Protein AF-K7L1J6-F1 (afdb_monomer_lite)

InterPro domains:
  IPR013537 Acetyl-CoA carboxylase, central domain [PF08326] (36-89)
  IPR049076 Acetyl-CoA carboxylase [PTHR45728] (1-93)

Foldseek 3Di:
DPDDDDDDDPADADKAAPDDPPDDDDPPDDGIDGDGPDPVPDDDDDDDPDDDDDDDDPDDQDPDLVSLVVVLVVLVVCVVVPHDDPVVVSVVSVVVSVVVVVVVVD

Organism: Glycine max (NCBI:txid3847)

Sequence (106 aa):
MKMCMPLLSPASGIIHFKMSEGQAMQAGELIARLHLDDPSTVRKAEPFTGSFPVLGPPTAISGKVHQKCAASLNAARMILSGYDHNIDEGIKSKNKLILQLMDKLV

Radius of gyration: 28.78 Å; chains: 1; bounding box: 64×44×55 Å

Structure (mmCIF, N/CA/C/O backbone):
data_AF-K7L1J6-F1
#
_entry.id   AF-K7L1J6-F1
#
loop_
_atom_site.group_PDB
_atom_site.id
_atom_site.type_symbol
_atom_site.label_atom_id
_atom_site.label_alt_id
_atom_site.label_comp_id
_atom_site.label_asym_id
_atom_site.label_entity_id
_atom_site.label_seq_id
_atom_site.pdbx_PDB_ins_code
_atom_site.Cartn_x
_atom_site.Cartn_y
_atom_site.Cartn_z
_atom_site.occupancy
_atom_site.B_iso_or_equiv
_atom_site.auth_seq_id
_atom_site.auth_comp_id
_atom_site.auth_asym_id
_atom_site.auth_atom_id
_atom_site.pdbx_PDB_model_num
ATOM 1 N N . MET A 1 1 ? 7.932 25.342 -3.096 1.00 77.06 1 MET A N 1
ATOM 2 C CA . MET A 1 1 ? 9.345 24.913 -3.002 1.00 77.06 1 MET A CA 1
ATOM 3 C C . MET A 1 1 ? 10.014 25.180 -4.344 1.00 77.06 1 MET A C 1
ATOM 5 O O . MET A 1 1 ? 9.416 24.829 -5.349 1.00 77.06 1 MET A O 1
ATOM 9 N N . LYS A 1 2 ? 11.178 25.842 -4.387 1.00 92.75 2 LYS A N 1
ATOM 10 C CA . LYS A 1 2 ? 11.935 26.129 -5.628 1.00 92.75 2 LYS A CA 1
ATOM 11 C C . LYS A 1 2 ? 13.277 25.386 -5.605 1.00 92.75 2 LYS A C 1
ATOM 13 O O . LYS A 1 2 ? 14.328 26.010 -5.558 1.00 92.75 2 LYS A O 1
ATOM 18 N N . MET A 1 3 ? 13.219 24.060 -5.534 1.00 95.44 3 MET A N 1
ATOM 19 C CA . MET A 1 3 ? 14.390 23.189 -5.403 1.00 95.44 3 MET A CA 1
ATOM 20 C C . MET A 1 3 ? 14.344 22.108 -6.479 1.00 95.44 3 MET A C 1
ATOM 22 O O . MET A 1 3 ? 13.259 21.656 -6.844 1.00 95.44 3 MET A O 1
ATOM 26 N N . CYS A 1 4 ? 15.510 21.672 -6.947 1.00 92.44 4 CYS A N 1
ATOM 27 C CA . CYS A 1 4 ? 15.621 20.489 -7.794 1.00 92.44 4 CYS A CA 1
ATOM 28 C C . CYS A 1 4 ? 15.585 19.226 -6.927 1.00 92.44 4 CYS A C 1
ATOM 30 O O . CYS A 1 4 ? 16.192 19.192 -5.856 1.00 92.44 4 CYS A O 1
ATOM 32 N N . MET A 1 5 ? 14.904 18.185 -7.403 1.00 94.38 5 MET A N 1
ATOM 33 C CA . MET A 1 5 ? 14.848 16.880 -6.748 1.00 94.38 5 MET A CA 1
ATOM 34 C C . MET A 1 5 ? 15.124 15.793 -7.791 1.00 94.38 5 MET A C 1
ATOM 36 O O . MET A 1 5 ? 14.340 15.665 -8.733 1.00 94.38 5 MET A O 1
ATOM 40 N N . PRO A 1 6 ? 16.221 15.028 -7.667 1.00 94.06 6 PRO A N 1
ATOM 41 C CA . PRO A 1 6 ? 16.475 13.917 -8.570 1.00 94.06 6 PRO A CA 1
ATOM 42 C C . PRO A 1 6 ? 15.505 12.766 -8.280 1.00 94.06 6 PRO A C 1
ATOM 44 O O . PRO A 1 6 ? 15.191 12.478 -7.125 1.00 94.06 6 PRO A O 1
ATOM 47 N N . LEU A 1 7 ? 15.055 12.091 -9.335 1.00 92.94 7 LEU A N 1
ATOM 48 C CA . LEU A 1 7 ? 14.264 10.868 -9.235 1.00 92.94 7 LEU A CA 1
ATOM 49 C C . LEU A 1 7 ? 15.191 9.664 -9.407 1.00 92.94 7 LEU A C 1
ATOM 51 O O . LEU A 1 7 ? 16.021 9.644 -10.314 1.00 92.94 7 LEU A O 1
ATOM 55 N N . LEU A 1 8 ? 15.055 8.673 -8.528 1.00 94.25 8 LEU A N 1
ATOM 56 C CA . LEU A 1 8 ? 15.885 7.471 -8.514 1.00 94.25 8 LEU A CA 1
ATOM 57 C C . LEU A 1 8 ? 15.018 6.246 -8.808 1.00 94.25 8 LEU A C 1
ATOM 59 O O . LEU A 1 8 ? 13.936 6.098 -8.242 1.00 94.25 8 LEU A O 1
ATOM 63 N N . SER A 1 9 ? 15.507 5.363 -9.678 1.00 92.38 9 SER A N 1
ATOM 64 C CA . SER A 1 9 ? 14.896 4.052 -9.900 1.00 92.38 9 SER A CA 1
ATOM 65 C C . SER A 1 9 ? 15.482 3.034 -8.916 1.00 92.38 9 SER A C 1
ATOM 67 O O . SER A 1 9 ? 16.706 2.967 -8.795 1.00 92.38 9 SER A O 1
ATOM 69 N N . PRO A 1 10 ? 14.661 2.209 -8.242 1.00 89.88 10 PRO A N 1
ATOM 70 C CA . PRO A 1 10 ? 15.155 1.153 -7.359 1.00 89.88 10 PRO A CA 1
ATOM 71 C C . PRO A 1 10 ? 15.682 -0.080 -8.114 1.00 89.88 10 PRO A C 1
ATOM 73 O O . PRO A 1 10 ? 16.256 -0.966 -7.489 1.00 89.88 10 PRO A O 1
ATOM 76 N N . ALA A 1 11 ? 15.464 -0.166 -9.429 1.00 91.62 11 ALA A N 1
ATOM 77 C CA . ALA A 1 11 ? 15.840 -1.316 -10.247 1.00 91.62 11 ALA A CA 1
ATOM 78 C C . ALA A 1 11 ? 16.476 -0.891 -11.581 1.00 91.62 11 ALA A C 1
ATOM 80 O O . ALA A 1 11 ? 16.250 0.228 -12.058 1.00 91.62 11 ALA A O 1
ATOM 81 N N . SER A 1 12 ? 17.268 -1.789 -12.171 1.00 93.38 12 SER A N 1
ATOM 82 C CA . SER A 1 12 ? 17.893 -1.609 -13.484 1.00 93.38 12 SER A CA 1
ATOM 83 C C . SER A 1 12 ? 16.975 -2.079 -14.614 1.00 93.38 12 SER A C 1
ATOM 85 O O . SER A 1 12 ? 16.088 -2.916 -14.414 1.00 93.38 12 SER A O 1
ATOM 87 N N . GLY A 1 13 ? 17.159 -1.494 -15.795 1.00 94.88 13 GLY A N 1
ATOM 88 C CA . GLY A 1 13 ? 16.356 -1.812 -16.965 1.00 94.88 13 GLY A CA 1
ATOM 89 C C . GLY A 1 13 ? 16.325 -0.703 -18.011 1.00 94.88 13 GLY A C 1
ATOM 90 O O . GLY A 1 13 ? 17.022 0.309 -17.906 1.00 94.88 13 GLY A O 1
ATOM 91 N N . ILE A 1 14 ? 15.454 -0.875 -19.004 1.00 96.50 14 ILE A N 1
ATOM 92 C CA . ILE A 1 14 ? 15.231 0.079 -20.096 1.00 96.50 14 ILE A CA 1
ATOM 93 C C . ILE A 1 14 ? 14.055 0.999 -19.744 1.00 96.50 14 ILE A C 1
ATOM 95 O O . ILE A 1 14 ? 12.943 0.538 -19.470 1.00 96.50 14 ILE A O 1
ATOM 99 N N . ILE A 1 15 ? 14.290 2.312 -19.755 1.00 96.19 15 ILE A N 1
ATOM 100 C CA . ILE A 1 15 ? 13.287 3.332 -19.419 1.00 96.19 15 ILE A CA 1
ATOM 101 C C . ILE A 1 15 ? 12.561 3.806 -20.685 1.00 96.19 15 ILE A C 1
ATOM 103 O O . ILE A 1 15 ? 13.186 4.177 -21.673 1.00 96.19 15 ILE A O 1
ATOM 107 N N . HIS A 1 16 ? 11.231 3.871 -20.619 1.00 96.69 16 HIS A N 1
ATOM 108 C CA . HIS A 1 16 ? 10.359 4.461 -21.634 1.00 96.69 16 HIS A CA 1
ATOM 109 C C . HIS A 1 16 ? 9.564 5.618 -21.029 1.00 96.69 16 HIS A C 1
ATOM 111 O O . HIS A 1 16 ? 8.647 5.400 -20.230 1.00 96.69 16 HIS A O 1
ATOM 117 N N . PHE A 1 17 ? 9.894 6.848 -21.417 1.00 95.50 17 PHE A N 1
ATOM 118 C CA . PHE A 1 17 ? 9.198 8.038 -20.934 1.00 95.50 17 PHE A CA 1
ATOM 119 C C . PHE A 1 17 ? 7.759 8.104 -21.457 1.00 95.50 17 PHE A C 1
ATOM 121 O O . PHE A 1 17 ? 7.473 7.804 -22.617 1.00 95.50 17 PHE A O 1
ATOM 128 N N . LYS A 1 18 ? 6.842 8.456 -20.557 1.00 94.44 18 LYS A N 1
ATOM 129 C CA . LYS A 1 18 ? 5.408 8.644 -20.821 1.00 94.44 18 LYS A CA 1
ATOM 130 C C . LYS A 1 18 ? 5.022 10.119 -20.804 1.00 94.44 18 LYS A C 1
ATOM 132 O O . LYS A 1 18 ? 4.097 10.501 -21.513 1.00 94.44 18 LYS A O 1
ATOM 137 N N . MET A 1 19 ? 5.715 10.907 -19.990 1.00 93.50 19 MET A N 1
ATOM 138 C CA . MET A 1 19 ? 5.495 12.335 -19.814 1.00 93.50 19 MET A CA 1
ATOM 139 C C . MET A 1 19 ? 6.538 13.134 -20.594 1.00 93.50 19 MET A C 1
ATOM 141 O O . MET A 1 19 ? 7.699 12.727 -20.668 1.00 93.50 19 MET A O 1
ATOM 145 N N . SER A 1 20 ? 6.122 14.264 -21.160 1.00 94.75 20 SER A N 1
ATOM 146 C CA . SER A 1 20 ? 7.026 15.183 -21.852 1.00 94.75 20 SER A CA 1
ATOM 147 C C . SER A 1 20 ? 7.781 16.064 -20.860 1.00 94.75 20 SER A C 1
ATOM 149 O O . SER A 1 20 ? 7.280 16.400 -19.785 1.00 94.75 20 SER A O 1
ATOM 151 N N . GLU A 1 21 ? 8.983 16.481 -21.240 1.00 95.12 21 GLU A N 1
ATOM 152 C CA . GLU A 1 21 ? 9.793 17.401 -20.445 1.00 95.12 21 GLU A CA 1
ATOM 153 C C . GLU A 1 21 ? 9.064 18.738 -20.209 1.00 95.12 21 GLU A C 1
ATOM 155 O O . GLU A 1 21 ? 8.374 19.258 -21.085 1.00 95.12 21 GLU A O 1
ATOM 160 N N . GLY A 1 22 ? 9.205 19.296 -19.002 1.00 93.00 22 GLY A N 1
ATOM 161 C CA . GLY A 1 22 ? 8.603 20.581 -18.619 1.00 93.00 22 GLY A CA 1
ATOM 162 C C . GLY A 1 22 ? 7.123 20.525 -18.224 1.00 93.00 22 GLY A C 1
ATOM 163 O O . GLY A 1 22 ? 6.579 21.536 -17.777 1.00 93.00 22 GLY A O 1
ATOM 164 N N . GLN A 1 23 ? 6.466 19.370 -18.339 1.00 92.62 23 GLN A N 1
ATOM 165 C CA . GLN A 1 23 ? 5.076 19.214 -17.917 1.00 92.62 23 GLN A CA 1
ATOM 166 C C . GLN A 1 23 ? 4.947 19.256 -16.381 1.00 92.62 23 GLN A C 1
ATOM 168 O O . GLN A 1 23 ? 5.788 18.734 -15.649 1.00 92.62 23 GLN A O 1
ATOM 173 N N . ALA A 1 24 ? 3.875 19.880 -15.881 1.00 92.12 24 ALA A N 1
ATOM 174 C CA . ALA A 1 24 ? 3.569 19.899 -14.452 1.00 92.12 24 ALA A CA 1
ATOM 175 C C . ALA A 1 24 ? 3.185 18.496 -13.957 1.00 92.12 24 ALA A C 1
ATOM 177 O O . ALA A 1 24 ? 2.347 17.848 -14.576 1.00 92.12 24 ALA A O 1
ATOM 178 N N . MET A 1 25 ? 3.770 18.072 -12.833 1.00 91.06 25 MET A N 1
ATOM 179 C CA . MET A 1 25 ? 3.565 16.752 -12.229 1.00 91.06 25 MET A CA 1
ATOM 180 C C . MET A 1 25 ? 2.700 16.802 -10.968 1.00 91.06 25 MET A C 1
ATOM 182 O O . MET A 1 25 ? 2.831 17.724 -10.159 1.00 91.06 25 MET A O 1
ATOM 186 N N . GLN A 1 26 ? 1.882 15.770 -10.764 1.00 93.19 26 GLN A N 1
ATOM 187 C CA . GLN A 1 26 ? 1.147 15.510 -9.522 1.00 93.19 26 GLN A CA 1
ATOM 188 C C . GLN A 1 26 ? 1.726 14.315 -8.748 1.00 93.19 26 GLN A C 1
ATOM 190 O O . GLN A 1 26 ? 2.452 13.473 -9.282 1.00 93.19 26 GLN A O 1
ATOM 195 N N . ALA A 1 27 ? 1.398 14.219 -7.456 1.00 94.44 27 ALA A N 1
ATOM 196 C CA . ALA A 1 27 ? 1.807 13.084 -6.632 1.00 94.44 27 ALA A CA 1
ATOM 197 C C . ALA A 1 27 ? 1.190 11.774 -7.158 1.00 94.44 27 ALA A C 1
ATOM 199 O O . ALA A 1 27 ? -0.024 11.674 -7.317 1.00 94.44 27 ALA A O 1
ATOM 200 N N . GLY A 1 28 ? 2.034 10.768 -7.408 1.00 94.00 28 GLY A N 1
ATOM 201 C CA . GLY A 1 28 ? 1.613 9.465 -7.939 1.00 94.00 28 GLY A CA 1
ATOM 202 C C . GLY A 1 28 ? 1.464 9.398 -9.465 1.00 94.00 28 GLY A C 1
ATOM 203 O O . GLY A 1 28 ? 1.014 8.374 -9.977 1.00 94.00 28 GLY A O 1
ATOM 204 N N . GLU A 1 29 ? 1.838 10.448 -10.201 1.00 94.19 29 GLU A N 1
ATOM 205 C CA . GLU A 1 29 ? 1.748 10.468 -11.664 1.00 94.19 29 GLU A CA 1
ATOM 206 C C . GLU A 1 29 ? 2.795 9.562 -12.343 1.00 94.19 29 GLU A C 1
ATOM 208 O O . GLU A 1 29 ? 3.950 9.465 -11.919 1.00 94.19 29 GLU A O 1
ATOM 213 N N . LEU A 1 30 ? 2.390 8.887 -13.426 1.00 94.19 30 LEU A N 1
ATOM 214 C CA . LEU A 1 30 ? 3.250 7.975 -14.181 1.00 94.19 30 LEU A CA 1
ATOM 215 C C . LEU A 1 30 ? 4.136 8.739 -15.177 1.00 94.19 30 LEU A C 1
ATOM 217 O O . LEU A 1 30 ? 3.718 9.032 -16.295 1.00 94.19 30 LEU A O 1
ATOM 221 N N . ILE A 1 31 ? 5.394 8.965 -14.805 1.00 94.88 31 ILE A N 1
ATOM 222 C CA . ILE A 1 31 ? 6.378 9.659 -15.656 1.00 94.88 31 ILE A CA 1
ATOM 223 C C . ILE A 1 31 ? 7.010 8.779 -16.736 1.00 94.88 31 ILE A C 1
ATOM 225 O O . ILE A 1 31 ? 7.302 9.238 -17.841 1.00 94.88 31 ILE A O 1
ATOM 229 N N . ALA A 1 32 ? 7.240 7.506 -16.426 1.00 95.12 32 ALA A N 1
ATOM 230 C CA . ALA A 1 32 ? 7.951 6.570 -17.280 1.00 95.12 32 ALA A CA 1
ATOM 231 C C . ALA A 1 32 ? 7.624 5.131 -16.879 1.00 95.12 32 ALA A C 1
ATOM 233 O O . ALA A 1 32 ? 7.203 4.860 -15.753 1.00 95.12 32 ALA A O 1
ATOM 234 N N . ARG A 1 33 ? 7.830 4.199 -17.806 1.00 95.62 33 ARG A N 1
ATOM 235 C CA . ARG A 1 33 ? 7.803 2.757 -17.545 1.00 95.62 33 ARG A CA 1
ATOM 236 C C . ARG A 1 33 ? 9.225 2.215 -17.591 1.00 95.62 33 ARG A C 1
ATOM 238 O O . ARG A 1 33 ? 9.992 2.607 -18.461 1.00 95.62 33 ARG A O 1
ATOM 245 N N . LEU A 1 34 ? 9.546 1.304 -16.681 1.00 94.69 34 LEU A N 1
ATOM 246 C CA . LEU A 1 34 ? 10.828 0.608 -16.632 1.00 94.69 34 LEU A CA 1
ATOM 247 C C . LEU A 1 34 ? 10.617 -0.861 -17.016 1.00 94.69 34 LEU A C 1
ATOM 249 O O . LEU A 1 34 ? 9.847 -1.563 -16.360 1.00 94.69 34 LEU A O 1
ATOM 253 N N . HIS A 1 35 ? 11.295 -1.317 -18.066 1.00 94.75 35 HIS A N 1
ATOM 254 C CA . HIS A 1 35 ? 11.407 -2.732 -18.411 1.00 94.75 35 HIS A CA 1
ATOM 255 C C . HIS A 1 35 ? 12.623 -3.317 -17.696 1.00 94.75 35 HIS A C 1
ATOM 257 O O . HIS A 1 35 ? 13.746 -2.968 -18.039 1.00 94.75 35 HIS A O 1
ATOM 263 N N . LEU A 1 36 ? 12.386 -4.163 -16.694 1.00 95.12 36 LEU A N 1
ATOM 264 C CA . LEU A 1 36 ? 13.430 -4.755 -15.854 1.00 95.12 36 LEU A CA 1
ATOM 265 C C . LEU A 1 36 ? 14.316 -5.728 -16.636 1.00 95.12 36 LEU A C 1
ATOM 267 O O . LEU A 1 36 ? 13.798 -6.501 -17.442 1.00 95.12 36 LEU A O 1
ATOM 271 N N . ASP A 1 37 ? 15.614 -5.740 -16.324 1.00 94.00 37 ASP A N 1
ATOM 272 C CA . ASP A 1 37 ? 16.563 -6.702 -16.906 1.00 94.00 37 ASP A CA 1
ATOM 273 C C . ASP A 1 37 ? 16.242 -8.148 -16.484 1.00 94.00 37 ASP A C 1
ATOM 275 O O . ASP A 1 37 ? 16.253 -9.056 -17.311 1.00 94.00 37 ASP A O 1
ATOM 279 N N . ASP A 1 38 ? 15.899 -8.356 -15.204 1.00 92.38 38 ASP A N 1
ATOM 280 C CA . ASP A 1 38 ? 15.411 -9.635 -14.677 1.00 92.38 38 ASP A CA 1
ATOM 281 C C . ASP A 1 38 ? 14.044 -9.465 -13.983 1.00 92.38 38 ASP A C 1
ATOM 283 O O . ASP A 1 38 ? 13.977 -9.126 -12.792 1.00 92.38 38 ASP A O 1
ATOM 287 N N . PRO A 1 39 ? 12.926 -9.721 -14.692 1.00 91.31 39 PRO A N 1
ATOM 288 C CA . PRO A 1 39 ? 11.585 -9.644 -14.113 1.00 91.31 39 PRO A CA 1
ATOM 289 C C . PRO A 1 39 ? 11.327 -10.706 -13.031 1.00 91.31 39 PRO A C 1
ATOM 291 O O . PRO A 1 39 ? 10.357 -10.577 -12.280 1.00 91.31 39 PRO A O 1
ATOM 294 N N . SER A 1 40 ? 12.175 -11.733 -12.914 1.00 91.12 40 SER A N 1
ATOM 295 C CA . SER A 1 40 ? 12.037 -12.813 -11.924 1.00 91.12 40 SER A CA 1
ATOM 296 C C . SER A 1 40 ? 12.367 -12.351 -10.503 1.00 91.12 40 SER A C 1
ATOM 298 O O . SER A 1 40 ? 11.914 -12.955 -9.533 1.00 91.12 40 SER A O 1
ATOM 300 N N . THR A 1 41 ? 13.117 -11.253 -10.363 1.00 87.94 41 THR A N 1
ATOM 301 C CA . THR A 1 41 ? 13.457 -10.648 -9.062 1.00 87.94 41 THR A CA 1
ATOM 302 C C . THR A 1 41 ? 12.268 -9.967 -8.380 1.00 87.94 41 THR A C 1
ATOM 304 O O . THR A 1 41 ? 12.314 -9.679 -7.179 1.00 87.94 41 THR A O 1
ATOM 307 N N . VAL A 1 42 ? 11.181 -9.716 -9.118 1.00 91.94 42 VAL A N 1
ATOM 308 C CA . VAL A 1 42 ? 10.002 -9.021 -8.600 1.00 91.94 42 VAL A CA 1
ATOM 309 C C . VAL A 1 42 ? 9.228 -9.935 -7.657 1.00 91.94 42 VAL A C 1
ATOM 311 O O . VAL A 1 42 ? 8.545 -10.872 -8.072 1.00 91.94 42 VAL A O 1
ATOM 314 N N . ARG A 1 43 ? 9.266 -9.606 -6.365 1.00 91.75 43 ARG A N 1
ATOM 315 C CA . ARG A 1 43 ? 8.409 -10.239 -5.360 1.00 91.75 43 ARG A CA 1
ATOM 316 C C . ARG A 1 43 ? 6.976 -9.738 -5.512 1.00 91.75 43 ARG A C 1
ATOM 318 O O . ARG A 1 43 ? 6.682 -8.586 -5.200 1.00 91.75 43 ARG A O 1
ATOM 325 N N . LYS A 1 44 ? 6.088 -10.611 -5.986 1.00 92.50 44 LYS A N 1
ATOM 326 C CA . LYS A 1 44 ? 4.650 -10.340 -6.073 1.00 92.50 44 LYS A CA 1
ATOM 327 C C . LYS A 1 44 ? 3.994 -10.634 -4.729 1.00 92.50 44 LYS A C 1
ATOM 329 O O . LYS A 1 44 ? 4.285 -11.648 -4.102 1.00 92.50 44 LYS A O 1
ATOM 334 N N . ALA A 1 45 ? 3.134 -9.726 -4.283 1.00 94.62 45 ALA A N 1
ATOM 335 C CA . ALA A 1 45 ? 2.267 -9.991 -3.148 1.00 94.62 45 ALA A CA 1
ATOM 336 C C . ALA A 1 45 ? 1.120 -10.898 -3.605 1.00 94.62 45 ALA A C 1
ATOM 338 O O . ALA A 1 45 ? 0.488 -10.622 -4.625 1.00 94.62 45 ALA A O 1
ATOM 339 N N . GLU A 1 46 ? 0.853 -11.954 -2.844 1.00 95.31 46 GLU A N 1
ATOM 340 C CA . GLU A 1 46 ? -0.279 -12.845 -3.088 1.00 95.31 46 GLU A CA 1
ATOM 341 C C . GLU A 1 46 ? -1.515 -12.343 -2.320 1.00 95.31 46 GLU A C 1
ATOM 343 O O . GLU A 1 46 ? -1.393 -11.983 -1.142 1.00 95.31 46 GLU A O 1
ATOM 348 N N . PRO A 1 47 ? -2.706 -12.294 -2.946 1.00 95.44 47 PRO A N 1
ATOM 349 C CA . PRO A 1 47 ? -3.943 -11.965 -2.247 1.00 95.44 47 PRO A CA 1
ATOM 350 C C . PRO A 1 47 ? -4.231 -12.953 -1.110 1.00 95.44 47 PRO A C 1
ATOM 352 O O . PRO A 1 47 ? -3.992 -14.153 -1.233 1.00 95.44 47 PRO A O 1
ATOM 355 N N . PHE A 1 48 ? -4.806 -12.470 -0.007 1.00 96.00 48 PHE A N 1
ATOM 356 C CA . PHE A 1 48 ? -5.271 -13.351 1.062 1.00 96.00 48 PHE A CA 1
ATOM 357 C C . PHE A 1 48 ? -6.497 -14.151 0.599 1.00 96.00 48 PHE A C 1
ATOM 359 O O . PHE A 1 48 ? -7.517 -13.567 0.238 1.00 96.00 48 PHE A O 1
ATOM 366 N N . THR A 1 49 ? -6.401 -15.482 0.625 1.00 95.50 49 THR A N 1
ATOM 367 C CA . THR A 1 49 ? -7.466 -16.400 0.175 1.00 95.50 49 THR A CA 1
ATOM 368 C C . THR A 1 49 ? -8.259 -17.039 1.315 1.00 95.50 49 THR A C 1
ATOM 370 O O . THR A 1 49 ? -9.202 -17.788 1.065 1.00 95.50 49 THR A O 1
ATOM 373 N N . GLY A 1 50 ? -7.878 -16.786 2.568 1.00 93.81 50 GLY A N 1
ATOM 374 C CA . GLY A 1 50 ? -8.570 -17.336 3.728 1.00 93.81 50 GLY A CA 1
ATOM 375 C C . GLY A 1 50 ? -9.856 -16.583 4.064 1.00 93.81 50 GLY A C 1
ATOM 376 O O . GLY A 1 50 ? -10.176 -15.538 3.502 1.00 93.81 50 GLY A O 1
ATOM 377 N N . SER A 1 51 ? -10.575 -17.097 5.055 1.00 93.00 51 SER A N 1
ATOM 378 C CA . SER A 1 51 ? -11.624 -16.359 5.752 1.00 93.00 51 SER A CA 1
ATOM 379 C C . SER A 1 51 ? -11.121 -15.925 7.123 1.00 93.00 51 SER A C 1
ATOM 381 O O . SER A 1 51 ? -10.254 -16.573 7.715 1.00 93.00 51 SER A O 1
ATOM 383 N N . PHE A 1 52 ? -11.698 -14.859 7.670 1.00 90.38 52 PHE A N 1
ATOM 384 C CA . PHE A 1 52 ? -11.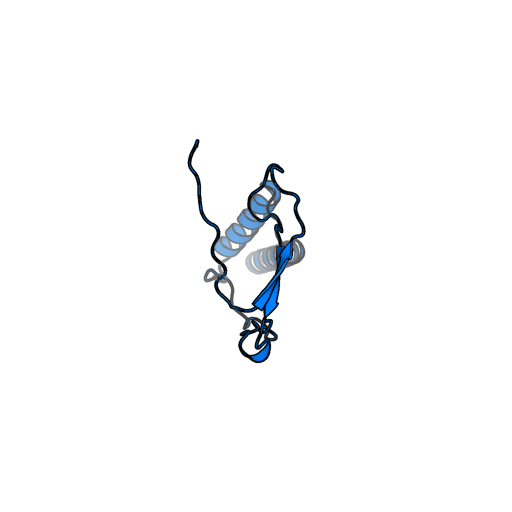502 -14.571 9.086 1.00 90.38 52 PHE A CA 1
ATOM 385 C C . PHE A 1 52 ? -12.101 -15.709 9.931 1.00 90.38 52 PHE A C 1
ATOM 387 O O . PHE A 1 52 ? -13.148 -16.254 9.561 1.00 90.38 52 PHE A O 1
ATOM 394 N N . PRO A 1 53 ? -11.459 -16.103 11.047 1.00 92.38 53 PRO A N 1
ATOM 395 C CA . PRO A 1 53 ? -12.079 -17.023 11.992 1.00 92.38 53 PRO A CA 1
ATOM 396 C C . PRO A 1 53 ? -13.361 -16.395 12.547 1.00 92.38 53 PRO A C 1
ATOM 398 O O . PRO A 1 53 ? -13.496 -15.171 12.592 1.00 92.38 53 PRO A O 1
ATOM 401 N N . VAL A 1 54 ? -14.301 -17.225 13.000 1.00 87.69 54 VAL A N 1
ATOM 402 C CA . VAL A 1 54 ? -15.510 -16.726 13.664 1.00 87.69 54 VAL A CA 1
ATOM 403 C C . VAL A 1 54 ? -15.101 -16.090 14.992 1.00 87.69 54 VAL A C 1
ATOM 405 O O . VAL A 1 54 ? -14.836 -1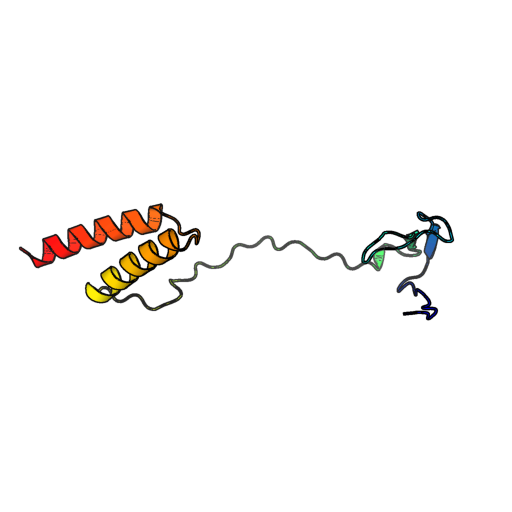6.782 15.974 1.00 87.69 54 VAL A O 1
ATOM 408 N N . LEU A 1 55 ? -15.024 -14.762 15.006 1.00 87.31 55 LEU A N 1
ATOM 409 C CA . LEU A 1 55 ? -14.840 -13.983 16.220 1.00 87.31 55 LEU A CA 1
ATOM 410 C C . LEU A 1 55 ? -16.206 -13.808 16.889 1.00 87.31 55 LEU A C 1
ATOM 412 O O . LEU A 1 55 ? -17.205 -13.520 16.232 1.00 87.31 55 LEU A O 1
ATOM 416 N N . GLY A 1 56 ? -16.253 -14.005 18.206 1.00 82.75 56 GLY A N 1
ATOM 417 C CA . GLY A 1 56 ? -17.428 -13.656 18.999 1.00 82.75 56 GLY A CA 1
ATOM 418 C C . GLY A 1 56 ? -17.684 -12.140 19.006 1.00 82.75 56 GLY A C 1
ATOM 419 O O . GLY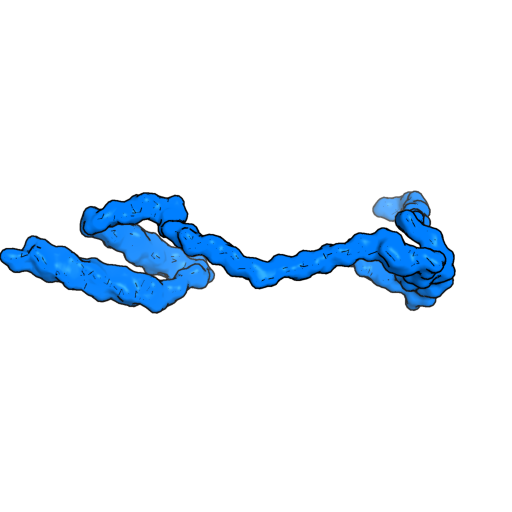 A 1 56 ? -16.917 -11.370 18.423 1.00 82.75 56 GLY A O 1
ATOM 420 N N . PRO A 1 57 ? -18.742 -11.679 19.694 1.00 78.81 57 PRO A N 1
ATOM 421 C CA . PRO A 1 57 ? -18.999 -10.251 19.820 1.00 78.81 57 PRO A CA 1
ATOM 422 C C . PRO A 1 57 ? -17.804 -9.545 20.493 1.00 78.81 57 PRO A C 1
ATOM 424 O O . PRO A 1 57 ? -17.222 -10.096 21.431 1.00 78.81 57 PRO A O 1
ATOM 427 N N . PRO A 1 58 ? -17.457 -8.310 20.081 1.00 82.50 58 PRO A N 1
ATOM 428 C CA . PRO A 1 58 ? -16.298 -7.577 20.608 1.00 82.50 58 PRO A CA 1
ATOM 429 C C . PRO A 1 58 ? -16.432 -7.214 22.093 1.00 82.50 58 PRO A C 1
ATOM 431 O O . PRO A 1 58 ? -15.474 -6.802 22.739 1.00 82.50 58 PRO A O 1
ATOM 434 N N . THR A 1 59 ? -17.633 -7.337 22.654 1.00 78.56 59 THR A N 1
ATOM 435 C CA . THR A 1 59 ? -17.919 -7.108 24.068 1.00 78.56 59 THR A CA 1
ATOM 436 C C . THR A 1 59 ? -18.659 -8.316 24.617 1.00 78.56 59 THR A C 1
ATOM 438 O O . THR A 1 59 ? -19.532 -8.867 23.948 1.00 78.56 59 THR A O 1
ATOM 441 N N . ALA A 1 60 ? -18.345 -8.717 25.849 1.00 75.50 60 ALA A N 1
ATOM 442 C CA . ALA A 1 60 ? -19.081 -9.768 26.537 1.00 75.50 60 ALA A CA 1
ATOM 443 C C . ALA A 1 60 ? -20.550 -9.345 26.722 1.00 75.50 60 ALA A C 1
ATOM 445 O O . ALA A 1 60 ? -20.865 -8.498 27.557 1.00 75.50 60 ALA A O 1
ATOM 446 N N . ILE A 1 61 ? -21.457 -9.931 25.938 1.00 68.19 61 ILE A N 1
ATOM 447 C CA . ILE A 1 61 ? -22.897 -9.691 26.063 1.00 68.19 61 ILE A CA 1
ATOM 448 C C . ILE A 1 61 ? -23.440 -10.665 27.110 1.00 68.19 61 ILE A C 1
ATOM 450 O O . ILE A 1 61 ? -23.601 -11.857 26.844 1.00 68.19 61 ILE A O 1
ATOM 454 N N . SER A 1 62 ? -23.747 -10.180 28.313 1.00 69.50 62 SER A N 1
ATOM 455 C CA . SER A 1 62 ? -24.491 -10.974 29.291 1.00 69.50 62 SER A CA 1
ATOM 456 C C . SER A 1 62 ? -25.941 -11.130 28.836 1.00 69.50 62 SER A C 1
ATOM 458 O O . SER A 1 62 ? -26.564 -10.203 28.320 1.00 69.50 62 SER A O 1
ATOM 460 N N . GLY A 1 63 ? -26.537 -12.290 29.116 1.00 76.12 63 GLY A N 1
ATOM 461 C CA . GLY A 1 63 ? -27.955 -12.556 28.858 1.00 76.12 63 GLY A CA 1
ATOM 462 C C . GLY A 1 63 ? -28.933 -11.681 29.659 1.00 76.12 63 GLY A C 1
ATOM 463 O O . GLY A 1 63 ? -30.144 -11.819 29.480 1.00 76.12 63 GLY A O 1
ATOM 464 N N . LYS A 1 64 ? -28.430 -10.797 30.533 1.00 83.00 64 LYS A N 1
ATOM 465 C CA . LYS A 1 64 ? -29.218 -9.887 31.370 1.00 83.00 64 LYS A CA 1
ATOM 466 C C . LYS A 1 64 ? -29.977 -8.866 30.513 1.00 83.00 64 LYS A C 1
ATOM 468 O O . LYS A 1 64 ? -29.415 -8.239 29.618 1.00 83.00 64 LYS A O 1
ATOM 473 N N . VAL A 1 65 ? -31.250 -8.652 30.849 1.00 84.12 65 VAL A N 1
ATOM 474 C CA . VAL A 1 65 ? -32.185 -7.802 30.085 1.00 84.12 65 VAL A CA 1
ATOM 475 C C . VAL A 1 65 ? -31.657 -6.375 29.897 1.00 84.12 65 VAL A C 1
ATOM 477 O O . VAL A 1 65 ? -31.729 -5.843 28.793 1.00 84.12 65 VAL A O 1
ATOM 480 N N . HIS A 1 66 ? -31.054 -5.776 30.931 1.00 84.19 66 HIS A N 1
ATOM 481 C CA . HIS A 1 66 ? -30.519 -4.413 30.839 1.00 84.19 66 HIS A CA 1
ATOM 482 C C . HIS A 1 66 ? -29.391 -4.285 29.805 1.00 84.19 66 HIS A C 1
ATOM 484 O O . HIS A 1 66 ? -29.324 -3.276 29.110 1.00 84.19 66 HIS A O 1
ATOM 490 N N . GLN A 1 67 ? -28.541 -5.308 29.646 1.00 84.44 67 GLN A N 1
ATOM 491 C CA . GLN A 1 67 ? -27.454 -5.275 28.662 1.00 84.44 67 GLN A CA 1
ATOM 492 C C . GLN A 1 67 ? -27.988 -5.405 27.239 1.00 84.44 67 GLN A C 1
ATOM 494 O O . GLN A 1 67 ? -27.547 -4.688 26.346 1.00 84.44 67 GLN A O 1
ATOM 499 N N . LYS A 1 68 ? -28.993 -6.260 27.031 1.00 80.25 68 LYS A N 1
ATOM 500 C CA . LYS A 1 68 ? -29.652 -6.392 25.726 1.00 80.25 68 LYS A CA 1
ATOM 501 C C . LYS A 1 68 ? -30.406 -5.125 25.330 1.00 80.25 68 LYS A C 1
ATOM 503 O O . LYS A 1 68 ? -30.349 -4.717 24.170 1.00 80.25 68 LYS A O 1
ATOM 508 N N . CYS A 1 69 ? -31.093 -4.499 26.288 1.00 82.56 69 CYS A N 1
ATOM 509 C CA . CYS A 1 69 ? -31.768 -3.220 26.082 1.00 82.56 69 CYS A CA 1
ATOM 510 C C . CYS A 1 69 ? -30.755 -2.132 25.700 1.00 82.56 69 CYS A C 1
ATOM 512 O O . CYS A 1 69 ? -30.923 -1.477 24.673 1.00 82.56 69 CYS A O 1
ATOM 514 N N . ALA A 1 70 ? -29.655 -2.014 26.453 1.00 85.56 70 ALA A N 1
ATOM 515 C CA . ALA A 1 70 ? -28.581 -1.072 26.149 1.00 85.56 70 ALA A CA 1
ATOM 516 C C . ALA A 1 70 ? -27.969 -1.311 24.757 1.00 85.56 70 ALA A C 1
ATOM 518 O O . ALA A 1 70 ? -27.787 -0.356 24.008 1.00 85.56 70 ALA A O 1
ATOM 519 N N . ALA A 1 71 ? -27.720 -2.569 24.374 1.00 83.25 71 ALA A N 1
ATOM 520 C CA . ALA A 1 71 ? -27.211 -2.916 23.047 1.00 83.25 71 ALA A CA 1
ATOM 521 C C . ALA A 1 71 ? -28.183 -2.516 21.922 1.00 83.25 71 ALA A C 1
ATOM 523 O O . ALA A 1 71 ? -27.768 -1.896 20.947 1.00 83.25 71 ALA A O 1
ATOM 524 N N . SER A 1 72 ? -29.480 -2.796 22.083 1.00 82.00 72 SER A N 1
ATOM 525 C CA . SER A 1 72 ? -30.509 -2.453 21.085 1.00 82.00 72 SER A CA 1
ATOM 526 C C . SER A 1 72 ? -30.708 -0.943 20.954 1.00 82.00 72 SER A C 1
ATOM 528 O O . SER A 1 72 ? -30.897 -0.419 19.857 1.00 82.00 72 SER A O 1
ATOM 530 N N . LEU A 1 73 ? -30.646 -0.229 22.076 1.00 87.75 73 LEU A N 1
ATOM 531 C CA . LEU A 1 73 ? -30.755 1.221 22.099 1.00 87.75 73 LEU A CA 1
ATOM 532 C C . LEU A 1 73 ? -29.513 1.868 21.470 1.00 87.75 73 LEU A C 1
ATOM 534 O O . LEU A 1 73 ? -29.645 2.817 20.701 1.00 87.75 73 LEU A O 1
ATOM 538 N N . ASN A 1 74 ? -28.322 1.324 21.727 1.00 87.62 74 ASN A N 1
ATOM 539 C CA . ASN A 1 74 ? -27.092 1.755 21.064 1.00 87.62 74 ASN A CA 1
ATOM 540 C C . ASN A 1 74 ? -27.128 1.479 19.557 1.00 87.62 74 ASN A C 1
ATOM 542 O O . ASN A 1 74 ? -26.760 2.362 18.793 1.00 87.62 74 ASN A O 1
ATOM 546 N N . ALA A 1 75 ? -27.636 0.324 19.120 1.00 84.75 75 ALA A N 1
ATOM 547 C CA . ALA A 1 75 ? -27.859 0.038 17.702 1.00 84.75 75 ALA A CA 1
ATOM 548 C C . ALA A 1 75 ? -28.786 1.079 17.051 1.00 84.75 75 ALA A C 1
ATOM 550 O O . ALA A 1 75 ? -28.437 1.661 16.028 1.00 84.75 75 ALA A O 1
ATOM 551 N N . ALA A 1 76 ? -29.923 1.394 17.683 1.00 86.44 76 ALA A N 1
ATOM 552 C CA . ALA A 1 76 ? -30.833 2.430 17.191 1.00 86.44 76 ALA A CA 1
ATOM 553 C C . ALA A 1 76 ? -30.172 3.818 17.150 1.00 86.44 76 ALA A C 1
ATOM 555 O O . ALA A 1 76 ? -30.338 4.544 16.175 1.00 86.44 76 ALA A O 1
ATOM 556 N N . ARG A 1 77 ? -29.386 4.179 18.173 1.00 90.62 77 ARG A N 1
ATOM 557 C CA . ARG A 1 77 ? -28.612 5.430 18.183 1.00 90.62 77 ARG A CA 1
ATOM 558 C C . ARG A 1 77 ? -27.589 5.481 17.050 1.00 90.62 77 ARG A C 1
ATOM 560 O O . ARG A 1 77 ? -27.502 6.517 16.407 1.00 90.62 77 ARG A O 1
ATOM 567 N N . MET A 1 78 ? -26.865 4.388 16.793 1.00 90.25 78 MET A N 1
ATOM 568 C CA . MET A 1 78 ? -25.878 4.307 15.709 1.00 90.25 78 MET A CA 1
ATOM 569 C C . MET A 1 78 ? -26.531 4.486 14.333 1.00 90.25 78 MET A C 1
ATOM 571 O O . MET A 1 78 ? -26.026 5.255 13.518 1.00 90.25 78 MET A O 1
ATOM 575 N N . ILE A 1 79 ? -27.688 3.854 14.108 1.00 88.44 79 ILE A N 1
ATOM 576 C CA . ILE A 1 79 ? -28.469 4.024 12.872 1.00 88.44 79 ILE A CA 1
ATOM 577 C C . ILE A 1 79 ? -28.923 5.481 12.724 1.00 88.44 79 ILE A C 1
ATOM 579 O O . ILE A 1 79 ? -28.753 6.086 11.669 1.00 88.44 79 ILE A O 1
ATOM 583 N N . LEU A 1 80 ? -29.468 6.072 13.792 1.00 90.75 80 LEU A N 1
ATOM 584 C CA . LEU A 1 80 ? -29.931 7.463 13.776 1.00 90.75 80 LEU A CA 1
ATOM 585 C C . LEU A 1 80 ? -28.785 8.476 13.621 1.00 90.75 80 LEU A C 1
ATOM 587 O O . LEU A 1 80 ? -29.026 9.579 13.138 1.00 90.75 80 LEU A O 1
ATOM 591 N N . SER A 1 81 ? -27.551 8.119 13.989 1.00 94.00 81 SER A N 1
ATOM 592 C CA . SER A 1 81 ? -26.358 8.935 13.738 1.00 94.00 81 SER A CA 1
ATOM 593 C C . SER A 1 81 ? -25.716 8.687 12.366 1.00 94.00 81 SER A C 1
ATOM 595 O O . SER A 1 81 ? -24.648 9.231 12.099 1.00 94.00 81 SER A O 1
ATOM 597 N N . GLY A 1 82 ? -26.339 7.879 11.500 1.00 91.38 82 GLY A N 1
ATOM 598 C CA . GLY A 1 82 ? -25.889 7.636 10.127 1.00 91.38 82 GLY A CA 1
ATOM 599 C C . GLY A 1 82 ? -24.834 6.538 9.965 1.00 91.38 82 GLY A C 1
ATOM 600 O O . GLY A 1 82 ? -24.275 6.409 8.878 1.00 91.38 82 GLY A O 1
ATOM 601 N N . TYR A 1 83 ? -24.548 5.745 11.006 1.00 92.62 83 TYR A N 1
ATOM 602 C CA . TYR A 1 83 ? -23.710 4.555 10.849 1.00 92.62 83 TYR A CA 1
ATOM 603 C C . TYR A 1 83 ? -24.518 3.423 10.223 1.00 92.62 83 TYR A C 1
ATOM 605 O O . TYR A 1 83 ? -25.655 3.164 10.623 1.00 92.62 83 TYR A O 1
ATOM 613 N N . ASP A 1 84 ? -23.891 2.708 9.290 1.00 84.12 84 ASP A N 1
ATOM 614 C CA . ASP A 1 84 ? -24.430 1.448 8.804 1.00 84.12 84 ASP A CA 1
ATOM 6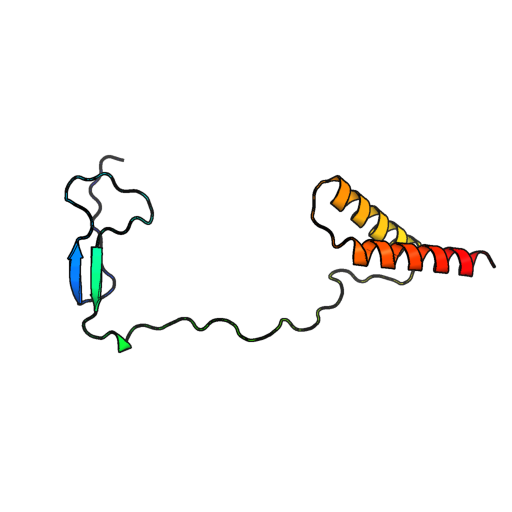15 C C . ASP A 1 84 ? -24.405 0.420 9.940 1.00 84.12 84 ASP A C 1
ATOM 617 O O . ASP A 1 84 ? -23.383 0.177 10.591 1.00 84.12 84 ASP A O 1
ATOM 621 N N . HIS A 1 85 ? -25.568 -0.143 10.221 1.00 75.81 85 HIS A N 1
ATOM 622 C CA . HIS A 1 85 ? -25.742 -1.183 11.213 1.00 75.81 85 HIS A CA 1
ATOM 623 C C . HIS A 1 85 ? -26.708 -2.190 10.617 1.00 75.81 85 HIS A C 1
ATOM 625 O O . HIS A 1 85 ? -27.820 -1.817 10.243 1.00 75.81 85 HIS A O 1
ATOM 631 N N . ASN A 1 86 ? -26.295 -3.457 10.532 1.00 69.94 86 ASN A N 1
ATOM 632 C CA . ASN A 1 86 ? -27.106 -4.494 9.912 1.00 69.94 86 ASN A CA 1
ATOM 633 C C . ASN A 1 86 ? -28.461 -4.603 10.633 1.00 69.94 86 ASN A C 1
ATOM 635 O O . ASN A 1 86 ? -28.566 -5.126 11.748 1.00 69.94 86 ASN A O 1
ATOM 639 N N . ILE A 1 87 ? -29.502 -4.073 9.987 1.00 61.72 87 ILE A N 1
ATOM 640 C CA . ILE A 1 87 ? -30.844 -3.954 10.555 1.00 61.72 87 ILE A CA 1
ATOM 641 C C . ILE A 1 87 ? -31.392 -5.345 10.894 1.00 61.72 87 ILE A C 1
ATOM 643 O O . ILE A 1 87 ? -32.110 -5.486 11.884 1.00 61.72 87 ILE A O 1
ATOM 647 N N . ASP A 1 88 ? -30.990 -6.387 10.162 1.00 62.19 88 ASP A N 1
ATOM 648 C CA . ASP A 1 88 ? -31.452 -7.755 10.403 1.00 62.19 88 ASP A CA 1
ATOM 649 C C . ASP A 1 88 ? -30.979 -8.311 11.751 1.00 62.19 88 ASP A C 1
ATOM 651 O O . ASP A 1 88 ? -31.728 -9.027 12.428 1.00 62.19 88 ASP A O 1
ATOM 655 N N . GLU A 1 89 ? -29.776 -7.948 12.206 1.00 61.38 89 GLU A N 1
ATOM 656 C CA . GLU A 1 89 ? -29.329 -8.292 13.562 1.00 61.38 89 GLU A CA 1
ATOM 657 C C . GLU A 1 89 ? -30.084 -7.483 14.624 1.00 61.38 89 GLU A C 1
ATOM 659 O O . GLU A 1 89 ? -30.449 -8.015 15.682 1.00 61.38 89 GLU A O 1
ATOM 664 N N . GLY A 1 90 ? -30.400 -6.221 14.321 1.00 56.97 90 GLY A N 1
ATOM 665 C CA . GLY A 1 90 ? -31.206 -5.351 15.176 1.00 56.97 90 GLY A CA 1
ATOM 666 C C . GLY A 1 90 ? -32.650 -5.841 15.353 1.00 56.97 90 GLY A C 1
ATOM 667 O O . GLY A 1 90 ? -33.165 -5.863 16.475 1.00 56.97 90 GLY A O 1
ATOM 668 N N . ILE A 1 91 ? -33.301 -6.296 14.276 1.00 59.88 91 ILE A N 1
ATOM 669 C CA . ILE A 1 91 ? -34.674 -6.827 14.298 1.00 59.88 91 ILE A CA 1
ATOM 670 C C . ILE A 1 91 ? -34.724 -8.157 15.058 1.00 59.88 91 ILE A C 1
ATOM 672 O O . ILE A 1 91 ? -35.586 -8.339 1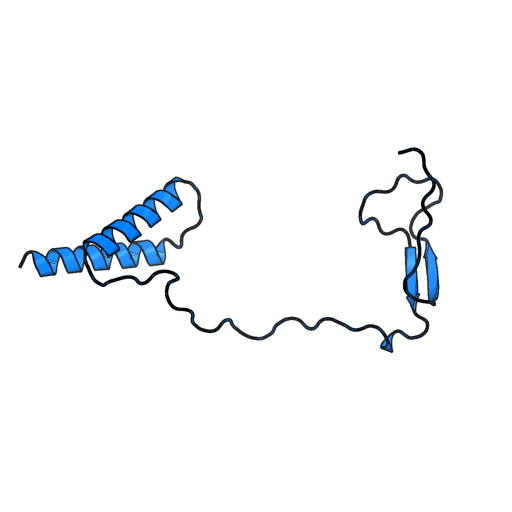5.924 1.00 59.88 91 ILE A O 1
ATOM 676 N N . LYS A 1 92 ? -33.767 -9.065 14.819 1.00 60.94 92 LYS A N 1
ATOM 677 C CA . LYS A 1 92 ? -33.660 -10.318 15.589 1.00 60.94 92 LYS A CA 1
ATOM 678 C C . LYS A 1 92 ? -33.456 -10.045 17.081 1.00 60.94 92 LYS A C 1
ATOM 680 O O . LYS A 1 92 ? -34.077 -10.703 17.920 1.00 60.94 92 LYS A O 1
ATOM 685 N N . SER A 1 93 ? -32.639 -9.045 17.414 1.00 59.56 93 SER A N 1
ATOM 686 C CA . SER A 1 93 ? -32.408 -8.623 18.800 1.00 59.56 93 SER A CA 1
ATOM 687 C C . SER A 1 93 ? -33.669 -8.049 19.451 1.00 59.56 93 SER A C 1
ATOM 689 O O . SER A 1 93 ? -33.972 -8.416 20.589 1.00 59.56 93 SER A O 1
ATOM 691 N N . LYS A 1 94 ? -34.456 -7.238 18.723 1.00 61.66 94 LYS A N 1
ATOM 692 C CA . LYS A 1 94 ? -35.769 -6.741 19.179 1.00 61.66 94 LYS A CA 1
ATOM 693 C C . LYS A 1 94 ? -36.738 -7.878 19.493 1.00 61.66 94 LYS A C 1
ATOM 695 O O . LYS A 1 94 ? -37.277 -7.914 20.597 1.00 61.66 94 LYS A O 1
ATOM 700 N N . ASN A 1 95 ? -36.917 -8.826 18.572 1.00 62.44 95 ASN A N 1
ATOM 701 C CA . ASN A 1 95 ? -37.841 -9.948 18.772 1.00 62.44 95 ASN A CA 1
ATOM 702 C C . ASN A 1 95 ? -37.433 -10.806 19.979 1.00 62.44 95 ASN A C 1
ATOM 704 O O . ASN A 1 95 ? -38.279 -11.202 20.780 1.00 62.44 95 ASN A O 1
ATOM 708 N N . LYS A 1 96 ? -36.126 -11.020 20.176 1.00 65.38 96 LYS A N 1
ATOM 709 C CA . LYS A 1 96 ? -35.600 -11.729 21.350 1.00 65.38 96 LYS A CA 1
ATOM 710 C C . LYS A 1 96 ? -35.835 -10.962 22.654 1.00 65.38 96 LYS A C 1
ATOM 712 O O . LYS A 1 96 ? -36.095 -11.591 23.676 1.00 65.38 96 LYS A O 1
ATOM 717 N N . LEU A 1 97 ? -35.736 -9.631 22.639 1.00 63.81 97 LEU A N 1
ATOM 718 C CA . LEU A 1 97 ? -36.046 -8.801 23.807 1.00 63.81 97 LEU A CA 1
ATOM 719 C C . LEU A 1 97 ? -37.523 -8.883 24.184 1.00 63.81 97 LEU A C 1
ATOM 721 O O . LEU A 1 97 ? -37.820 -9.027 25.364 1.00 63.81 97 LEU A O 1
ATOM 725 N N . ILE A 1 98 ? -38.422 -8.812 23.198 1.00 70.25 98 ILE A N 1
ATOM 726 C CA . ILE A 1 98 ? -39.871 -8.908 23.420 1.00 70.25 98 ILE A CA 1
ATOM 727 C C . ILE A 1 98 ? -40.210 -10.258 24.054 1.00 70.25 98 ILE A C 1
ATOM 729 O O . ILE A 1 98 ? -40.854 -10.283 25.097 1.00 70.25 98 ILE A O 1
ATOM 733 N N . LEU A 1 99 ? -39.692 -11.358 23.498 1.00 67.50 99 LEU A N 1
ATOM 734 C CA . LEU A 1 99 ? -39.885 -12.700 24.059 1.00 67.50 99 LEU A CA 1
ATOM 735 C C . LEU A 1 99 ? -39.353 -12.809 25.494 1.00 67.50 99 LEU A C 1
ATOM 737 O O . LEU A 1 99 ? -40.032 -13.333 26.364 1.00 67.50 99 LEU A O 1
ATOM 741 N N . GLN A 1 100 ? -38.176 -12.248 25.782 1.00 66.31 100 GLN A N 1
ATOM 742 C CA . GLN A 1 100 ? -37.623 -12.285 27.139 1.00 66.31 100 GLN A CA 1
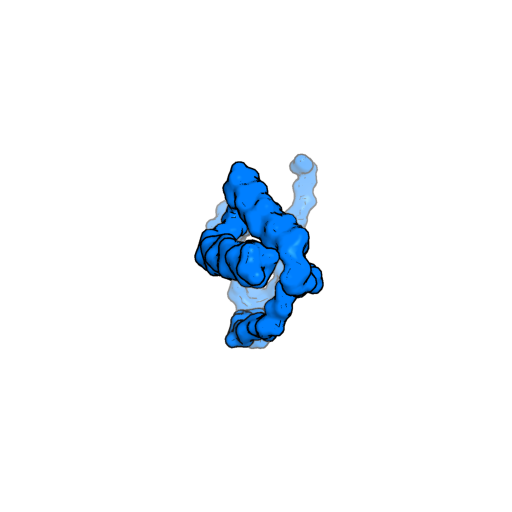ATOM 743 C C . GLN A 1 100 ? -38.351 -11.395 28.144 1.00 66.31 100 GLN A C 1
ATOM 745 O O . GLN A 1 100 ? -38.331 -11.692 29.335 1.00 66.31 100 GLN A O 1
ATOM 750 N N . LEU A 1 101 ? -38.927 -10.279 27.696 1.00 67.38 101 LEU A N 1
ATOM 751 C CA . LEU A 1 101 ? -39.794 -9.458 28.533 1.00 67.38 101 LEU A CA 1
ATOM 752 C C . LEU A 1 101 ? -41.097 -10.211 28.819 1.00 67.38 101 LEU A C 1
ATOM 754 O O . LEU A 1 101 ? -41.503 -10.252 29.975 1.00 67.38 101 LEU A O 1
ATOM 758 N N . MET A 1 102 ? -41.686 -10.867 27.813 1.00 74.81 102 MET A N 1
ATOM 759 C CA . MET A 1 102 ? -42.882 -11.703 27.973 1.00 74.81 102 MET A CA 1
ATOM 760 C C . MET A 1 102 ? -42.648 -12.879 28.936 1.00 74.81 102 MET A C 1
ATOM 762 O O . MET A 1 102 ? -43.440 -13.050 29.854 1.00 74.81 102 MET A O 1
ATOM 766 N N . ASP A 1 103 ? -41.526 -13.599 28.821 1.00 73.12 103 ASP A N 1
ATOM 767 C CA . ASP A 1 103 ? -41.158 -14.705 29.729 1.00 73.12 103 ASP A CA 1
ATOM 768 C C . ASP A 1 103 ? -40.905 -14.262 31.180 1.00 73.12 103 ASP A C 1
ATOM 770 O O . ASP A 1 103 ? -40.900 -15.087 32.086 1.00 73.12 103 ASP A O 1
ATOM 774 N N . LYS A 1 104 ? -40.621 -12.976 31.420 1.00 67.31 104 LYS A N 1
ATOM 775 C CA . LYS A 1 104 ? -40.431 -12.433 32.777 1.00 67.31 104 LYS A CA 1
ATOM 776 C C . LYS A 1 104 ? -41.705 -11.849 33.387 1.00 67.31 104 LYS A C 1
ATOM 778 O O . LYS A 1 104 ? -41.674 -11.470 34.556 1.00 67.31 104 LYS A O 1
ATOM 783 N N . LEU A 1 105 ? -42.761 -11.707 32.590 1.00 63.03 105 LEU A N 1
ATOM 784 C CA . LEU A 1 105 ? -44.051 -11.136 32.982 1.00 63.03 105 LEU A CA 1
ATOM 785 C C . LEU A 1 105 ? -45.120 -12.210 33.268 1.00 63.03 105 LEU A C 1
ATOM 787 O O . LEU A 1 105 ? -46.161 -11.856 33.817 1.00 63.03 105 LEU A O 1
ATOM 791 N N . VAL A 1 106 ? -44.859 -13.481 32.933 1.00 60.03 106 VAL A N 1
ATOM 792 C CA . VAL A 1 106 ? -45.644 -14.675 33.315 1.00 60.03 106 VAL A CA 1
ATOM 793 C C . VAL A 1 106 ? -44.916 -15.418 34.429 1.00 60.03 106 VAL A C 1
ATOM 795 O O . VAL A 1 106 ? -45.601 -15.855 35.379 1.00 60.03 106 VAL A O 1
#

Secondary structure (DSSP, 8-state):
---------SS-EEEEE-SPTT----TT---EEEEES-GGG--PPPPP-S-------SS---S-HHHHHHHHHHHHHHHHTT----HHHHHHHHHHHHHHHHTTT-

pLDDT: mean 84.75, std 11.72, range [56.97, 96.69]